Protein AF-A0A3C1NZA0-F1 (afdb_monomer_lite)

pLDDT: mean 81.0, std 20.38, range [30.89, 98.38]

Structure (mmCIF, N/CA/C/O backbone):
data_AF-A0A3C1NZA0-F1
#
_entry.id   AF-A0A3C1NZA0-F1
#
loop_
_atom_site.group_PDB
_atom_site.id
_atom_site.type_symbol
_atom_site.label_atom_id
_atom_site.label_alt_id
_atom_site.label_comp_id
_atom_site.label_asym_id
_atom_site.label_entity_id
_atom_site.label_seq_id
_atom_site.pdbx_PDB_ins_code
_atom_site.Cartn_x
_atom_site.Cartn_y
_atom_site.Cartn_z
_atom_site.occupancy
_atom_site.B_iso_or_equiv
_atom_site.auth_seq_id
_atom_site.auth_comp_id
_atom_site.auth_asym_id
_atom_site.auth_atom_id
_atom_site.pdbx_PDB_model_num
ATOM 1 N N . SER A 1 1 ? 5.682 19.241 -5.287 1.00 47.72 1 SER A N 1
ATOM 2 C CA . SER A 1 1 ? 6.308 20.364 -6.011 1.00 47.72 1 SER A CA 1
ATOM 3 C C . SER A 1 1 ? 7.728 20.104 -6.516 1.00 47.72 1 SER A C 1
ATOM 5 O O . SER A 1 1 ? 8.365 21.058 -6.934 1.00 47.72 1 SER A O 1
ATOM 7 N N . ASP A 1 2 ? 8.234 18.860 -6.551 1.00 56.41 2 ASP A N 1
ATOM 8 C CA . ASP A 1 2 ? 9.651 18.605 -6.899 1.00 56.41 2 ASP A CA 1
ATOM 9 C C . ASP A 1 2 ? 9.854 18.019 -8.320 1.00 56.41 2 ASP A C 1
ATOM 11 O O . ASP A 1 2 ? 10.818 18.320 -9.020 1.00 56.41 2 ASP A O 1
ATOM 15 N N . GLY A 1 3 ? 8.870 17.274 -8.838 1.00 51.53 3 GLY A N 1
ATOM 16 C CA . GLY A 1 3 ? 8.949 16.669 -10.179 1.00 51.53 3 GLY A CA 1
ATOM 17 C C . GLY A 1 3 ? 8.803 17.644 -11.360 1.00 51.53 3 GLY A C 1
ATOM 18 O O . GLY A 1 3 ? 9.166 17.316 -12.490 1.00 51.53 3 GLY A O 1
ATOM 19 N N . GLU A 1 4 ? 8.277 18.851 -11.144 1.00 66.62 4 GLU A N 1
ATOM 20 C CA . GLU A 1 4 ? 8.110 19.860 -12.206 1.00 66.62 4 GLU A CA 1
ATOM 21 C C . GLU A 1 4 ? 9.382 20.688 -12.425 1.00 66.62 4 GLU A C 1
ATOM 23 O O . GLU A 1 4 ? 9.770 20.936 -13.567 1.00 66.62 4 GLU A O 1
ATOM 28 N N . VAL A 1 5 ? 10.106 21.011 -11.348 1.00 60.28 5 VAL A N 1
ATOM 29 C CA . VAL A 1 5 ? 11.374 21.758 -11.404 1.00 60.28 5 VAL A CA 1
ATOM 30 C C . VAL A 1 5 ? 12.497 20.905 -12.009 1.00 60.28 5 VAL A C 1
ATOM 32 O O . VAL A 1 5 ? 13.294 21.407 -12.806 1.00 60.28 5 VAL A O 1
ATOM 35 N N . ALA A 1 6 ? 12.529 19.600 -11.713 1.00 55.28 6 ALA A N 1
ATOM 36 C CA . ALA A 1 6 ? 13.511 18.670 -12.277 1.00 55.28 6 ALA A CA 1
ATOM 37 C C . ALA A 1 6 ? 13.366 18.489 -13.801 1.00 55.28 6 ALA A C 1
ATOM 39 O O . ALA A 1 6 ? 14.371 18.403 -14.514 1.00 55.28 6 ALA A O 1
ATOM 40 N N . ARG A 1 7 ? 12.126 18.493 -14.316 1.00 56.91 7 ARG A N 1
ATOM 41 C CA . ARG A 1 7 ? 11.845 18.435 -15.762 1.00 56.91 7 ARG A CA 1
ATOM 42 C C . ARG A 1 7 ? 12.269 19.717 -16.475 1.00 56.91 7 ARG A C 1
ATOM 44 O O . ARG A 1 7 ? 12.843 19.646 -17.558 1.00 56.91 7 ARG A O 1
ATOM 51 N N . TRP A 1 8 ? 12.065 20.872 -15.840 1.00 52.81 8 TRP A N 1
ATOM 52 C CA . TRP A 1 8 ? 12.448 22.171 -16.398 1.00 52.81 8 TRP A CA 1
ATOM 53 C C . TRP A 1 8 ? 13.972 22.380 -16.451 1.00 52.81 8 TRP A C 1
ATOM 55 O O . TRP A 1 8 ? 14.477 23.005 -17.381 1.00 52.81 8 TRP A O 1
ATOM 65 N N . ARG A 1 9 ? 14.731 21.793 -15.513 1.00 56.22 9 ARG A N 1
ATOM 66 C CA . ARG A 1 9 ? 16.203 21.905 -15.461 1.00 56.22 9 ARG A CA 1
ATOM 67 C C . ARG A 1 9 ? 16.977 20.806 -16.205 1.00 56.22 9 ARG A C 1
ATOM 69 O O . ARG A 1 9 ? 18.200 20.873 -16.239 1.00 56.22 9 ARG A O 1
ATOM 76 N N . ARG A 1 10 ? 16.315 19.797 -16.793 1.00 53.50 10 ARG A N 1
ATOM 77 C CA . ARG A 1 10 ? 16.952 18.582 -17.370 1.00 53.50 10 ARG A CA 1
AT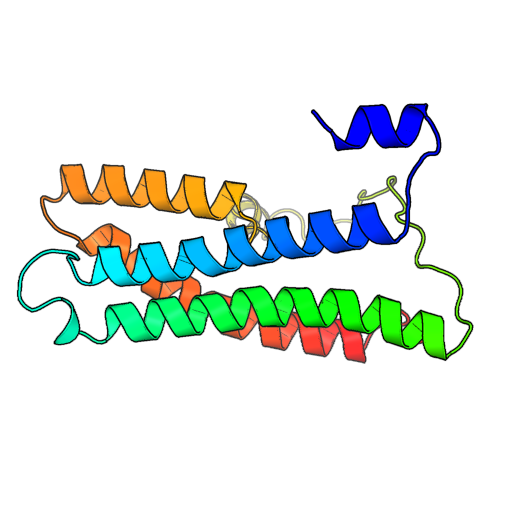OM 78 C C . ARG A 1 10 ? 17.917 17.860 -16.408 1.00 53.50 10 ARG A C 1
ATOM 80 O O . ARG A 1 10 ? 18.780 17.103 -16.842 1.00 53.50 10 ARG A O 1
ATOM 87 N N . THR A 1 11 ? 17.779 18.056 -15.098 1.00 51.94 11 THR A N 1
ATOM 88 C CA . THR A 1 11 ? 18.655 17.466 -14.070 1.00 51.94 11 THR A CA 1
ATOM 89 C C . THR A 1 11 ? 18.057 16.190 -13.479 1.00 51.94 11 THR A C 1
ATOM 91 O O . THR A 1 11 ? 18.075 15.990 -12.265 1.00 51.94 11 THR A O 1
ATOM 94 N N . THR A 1 12 ? 17.499 15.304 -14.306 1.00 59.03 12 THR A N 1
ATOM 95 C CA . THR A 1 12 ? 17.073 13.978 -13.837 1.00 59.03 12 THR A CA 1
ATOM 96 C C . THR A 1 12 ? 18.306 13.091 -13.689 1.00 59.03 12 THR A C 1
ATOM 98 O O . THR A 1 12 ? 18.735 12.436 -14.637 1.00 59.03 12 THR A O 1
ATOM 101 N N . SER A 1 13 ? 18.923 13.112 -12.507 1.00 80.50 13 SER A N 1
ATOM 102 C CA . SER A 1 13 ? 20.030 12.206 -12.188 1.00 80.50 13 SER A CA 1
ATOM 103 C C . SER A 1 13 ? 19.497 10.816 -11.831 1.00 80.50 13 SER A C 1
ATOM 105 O O . SER A 1 13 ? 18.457 10.693 -11.182 1.00 80.50 13 SER A O 1
ATOM 107 N N . ALA A 1 14 ? 20.231 9.761 -12.200 1.00 82.75 14 ALA A N 1
ATOM 108 C CA . ALA A 1 14 ? 19.893 8.388 -11.808 1.00 82.75 14 ALA A CA 1
ATOM 109 C C . ALA A 1 14 ? 19.770 8.245 -10.278 1.00 82.75 14 ALA A C 1
ATOM 111 O O . ALA A 1 14 ? 18.867 7.574 -9.784 1.00 82.75 14 ALA A O 1
ATOM 112 N N . LYS A 1 15 ? 20.627 8.957 -9.531 1.00 85.81 15 LYS A N 1
ATOM 113 C CA . LYS A 1 15 ? 20.573 9.040 -8.067 1.00 85.81 15 LYS A CA 1
ATOM 114 C C . LYS A 1 15 ? 19.258 9.649 -7.569 1.00 85.81 15 LYS A C 1
ATOM 116 O O . LYS A 1 15 ? 18.667 9.112 -6.643 1.00 85.81 15 LYS A O 1
ATOM 121 N N . GLY A 1 16 ? 18.789 10.731 -8.194 1.00 86.88 16 GLY A N 1
ATOM 122 C CA . GLY A 1 16 ? 17.523 11.375 -7.836 1.00 86.88 16 GLY A CA 1
ATOM 123 C C . GLY A 1 16 ? 16.322 10.451 -8.039 1.00 86.88 16 GLY A C 1
ATOM 124 O O . GLY A 1 16 ? 15.523 10.290 -7.125 1.00 86.88 16 GLY A O 1
ATOM 125 N N . VAL A 1 17 ? 16.245 9.775 -9.190 1.00 85.44 17 VAL A N 1
ATOM 126 C CA . VAL A 1 17 ? 15.166 8.810 -9.483 1.00 85.44 17 VAL A CA 1
ATOM 127 C C . VAL A 1 17 ? 15.185 7.632 -8.504 1.00 85.44 17 VAL A C 1
ATOM 129 O O . VAL A 1 17 ? 14.133 7.193 -8.046 1.00 85.44 17 VAL A O 1
ATOM 132 N N . PHE A 1 18 ? 16.371 7.127 -8.155 1.00 88.50 18 PHE A N 1
ATOM 133 C CA . PHE A 1 18 ? 16.509 6.065 -7.160 1.00 88.50 18 PHE A CA 1
ATOM 134 C C . PHE A 1 18 ? 16.005 6.507 -5.780 1.00 88.50 18 PHE A C 1
ATOM 136 O O . PHE A 1 18 ? 15.173 5.824 -5.185 1.00 88.50 18 PHE A O 1
ATOM 143 N N . SER A 1 19 ? 16.472 7.655 -5.281 1.00 91.31 19 SER A N 1
ATOM 144 C CA . SER A 1 19 ? 16.063 8.172 -3.970 1.00 91.31 19 SER A CA 1
ATOM 145 C C . SER A 1 19 ? 14.563 8.473 -3.898 1.00 91.31 19 SER A C 1
ATOM 147 O O . SER A 1 19 ? 13.939 8.155 -2.886 1.00 91.31 19 SER A O 1
ATOM 149 N N . ASP A 1 20 ? 13.976 9.016 -4.967 1.00 87.75 20 ASP A N 1
ATOM 150 C CA . ASP A 1 20 ? 12.531 9.253 -5.069 1.00 87.75 20 ASP A CA 1
ATOM 151 C C . ASP A 1 20 ? 11.733 7.945 -4.955 1.00 87.75 20 ASP A C 1
ATOM 153 O O . ASP A 1 20 ? 10.834 7.827 -4.119 1.00 87.75 20 ASP A O 1
ATOM 157 N N . ARG A 1 21 ? 12.130 6.903 -5.702 1.00 90.06 21 ARG A N 1
ATOM 158 C CA . ARG A 1 21 ? 11.486 5.582 -5.623 1.00 90.06 21 ARG A CA 1
ATOM 159 C C . ARG A 1 21 ? 11.587 4.964 -4.236 1.00 90.06 21 ARG A C 1
ATOM 161 O O . ARG A 1 21 ? 10.587 4.447 -3.746 1.00 90.06 21 ARG A O 1
ATOM 168 N N . VAL A 1 22 ? 12.753 5.041 -3.589 1.00 93.25 22 VAL A N 1
ATOM 169 C CA . VAL A 1 22 ? 12.936 4.539 -2.216 1.00 93.25 22 VAL A CA 1
ATOM 170 C C . VAL A 1 22 ? 11.965 5.228 -1.259 1.00 93.25 22 VAL A C 1
ATOM 172 O O . VAL A 1 22 ? 11.247 4.545 -0.529 1.00 93.25 22 VAL A O 1
ATOM 175 N N . GLY A 1 23 ? 11.893 6.562 -1.288 1.00 92.25 23 GLY A N 1
ATOM 176 C CA . GLY A 1 23 ? 10.974 7.321 -0.438 1.00 92.25 23 GLY A CA 1
ATOM 177 C C . GLY A 1 23 ? 9.513 6.965 -0.708 1.00 92.25 23 GLY A C 1
ATOM 178 O O . GLY A 1 23 ? 8.754 6.665 0.215 1.00 92.25 23 GLY A O 1
ATOM 179 N N . HIS A 1 24 ? 9.135 6.910 -1.982 1.00 89.69 24 HIS A N 1
ATOM 180 C CA . HIS A 1 24 ? 7.773 6.611 -2.394 1.00 89.69 24 HIS A CA 1
ATOM 181 C C . HIS A 1 24 ? 7.338 5.181 -2.027 1.00 89.69 24 HIS A C 1
ATOM 183 O O . HIS A 1 24 ? 6.215 4.964 -1.577 1.00 89.69 24 HIS A O 1
ATOM 189 N N . TYR A 1 25 ? 8.215 4.189 -2.188 1.00 93.56 25 TYR A N 1
ATOM 190 C CA . TYR A 1 25 ? 7.910 2.792 -1.864 1.00 93.56 25 TYR A CA 1
ATOM 191 C C . TYR A 1 25 ? 7.862 2.587 -0.352 1.00 93.56 25 TYR A C 1
ATOM 193 O O . TYR A 1 25 ? 6.971 1.900 0.136 1.00 93.56 25 TYR A O 1
ATOM 201 N N . THR A 1 26 ? 8.757 3.241 0.390 1.00 94.38 26 THR A N 1
ATOM 202 C CA . THR A 1 26 ? 8.739 3.223 1.858 1.00 94.38 26 THR A CA 1
ATOM 203 C C . THR A 1 26 ? 7.421 3.778 2.390 1.00 94.38 26 THR A C 1
ATOM 205 O O . THR A 1 26 ? 6.757 3.121 3.187 1.00 94.38 26 THR A O 1
ATOM 208 N N . ALA A 1 27 ? 7.000 4.953 1.911 1.00 91.69 27 ALA A N 1
ATOM 209 C CA . ALA A 1 27 ? 5.743 5.563 2.332 1.00 91.69 27 ALA A CA 1
ATOM 210 C C . ALA A 1 27 ? 4.539 4.660 2.023 1.00 91.69 27 ALA A C 1
ATOM 212 O O . ALA A 1 27 ? 3.703 4.427 2.893 1.00 91.69 27 ALA A O 1
ATOM 213 N N . GLU A 1 28 ? 4.472 4.093 0.817 1.00 91.75 28 GLU A N 1
ATOM 214 C CA . GLU A 1 28 ? 3.374 3.194 0.455 1.00 91.75 28 GLU A CA 1
ATOM 215 C C . GLU A 1 28 ? 3.375 1.872 1.211 1.00 91.75 28 GLU A C 1
ATOM 217 O O . GLU A 1 28 ? 2.304 1.378 1.549 1.00 91.75 28 GLU A O 1
ATOM 222 N N . GLY A 1 29 ? 4.545 1.313 1.517 1.00 95.25 29 GLY A N 1
ATOM 223 C CA . GLY A 1 29 ? 4.650 0.102 2.323 1.00 95.25 29 GLY A CA 1
ATOM 224 C C . GLY A 1 29 ? 4.208 0.319 3.773 1.00 95.25 29 GLY A C 1
ATOM 225 O O . GLY A 1 29 ? 3.660 -0.594 4.390 1.00 95.25 29 GLY A O 1
ATOM 226 N N . LEU A 1 30 ? 4.397 1.521 4.325 1.00 97.12 30 LEU A N 1
ATOM 227 C CA . LEU A 1 30 ? 4.043 1.817 5.715 1.00 97.12 30 LEU A CA 1
ATOM 228 C C . LEU A 1 30 ? 2.539 2.030 5.934 1.00 97.12 30 LEU A C 1
ATOM 230 O O . LEU A 1 30 ? 2.050 1.731 7.024 1.00 97.12 30 LEU A O 1
ATOM 234 N N . ILE A 1 31 ? 1.785 2.492 4.930 1.00 95.75 31 ILE A N 1
ATOM 235 C CA . ILE A 1 31 ? 0.346 2.763 5.098 1.00 95.75 31 ILE A CA 1
ATOM 236 C C . ILE A 1 31 ? -0.450 1.483 5.444 1.00 95.75 31 ILE A C 1
ATOM 238 O O . ILE A 1 31 ? -1.190 1.511 6.431 1.00 95.75 31 ILE A O 1
ATOM 242 N N . PRO A 1 32 ? -0.307 0.342 4.732 1.00 96.94 32 PRO A N 1
ATOM 243 C CA . PRO A 1 32 ? -0.992 -0.898 5.100 1.00 96.94 32 PRO A CA 1
ATOM 244 C C . PRO A 1 32 ? -0.592 -1.443 6.473 1.00 96.94 32 PRO A C 1
ATOM 246 O O . PRO A 1 32 ? -1.436 -1.988 7.181 1.00 96.94 32 PRO A O 1
ATOM 249 N N . ILE A 1 33 ? 0.672 -1.263 6.873 1.00 98.12 33 ILE A N 1
ATOM 250 C CA . ILE A 1 33 ? 1.147 -1.650 8.208 1.00 98.12 33 ILE A CA 1
ATOM 251 C C . ILE A 1 33 ? 0.414 -0.823 9.265 1.00 98.12 33 ILE A C 1
ATOM 253 O O . ILE A 1 33 ? -0.170 -1.389 10.186 1.00 98.12 33 ILE A O 1
ATOM 257 N N . ALA A 1 34 ? 0.370 0.502 9.101 1.00 97.94 34 ALA A N 1
ATOM 258 C CA . ALA A 1 34 ? -0.348 1.392 10.008 1.00 97.94 34 ALA A CA 1
ATOM 259 C C . ALA A 1 34 ? -1.851 1.064 10.080 1.00 97.94 34 ALA A C 1
ATOM 261 O O . ALA A 1 34 ? -2.427 1.070 11.167 1.00 97.94 34 ALA A O 1
ATOM 262 N N . LEU A 1 35 ? -2.482 0.710 8.954 1.00 97.81 35 LEU A N 1
ATOM 263 C CA . LEU A 1 35 ? -3.875 0.252 8.921 1.00 97.81 35 LEU A CA 1
ATOM 264 C C . LEU A 1 35 ? -4.082 -1.072 9.669 1.00 97.81 35 LEU A C 1
ATOM 266 O O . LEU A 1 35 ? -5.055 -1.198 10.410 1.00 97.81 35 LEU A O 1
ATOM 270 N N . GLY A 1 36 ? -3.173 -2.039 9.519 1.00 98.19 36 GLY A N 1
ATOM 271 C CA . GLY A 1 36 ? -3.216 -3.300 10.266 1.00 98.19 36 GLY A CA 1
ATOM 272 C C . GLY A 1 36 ? -3.058 -3.096 11.772 1.00 98.19 36 GLY A C 1
ATOM 273 O O . GLY A 1 36 ? -3.826 -3.654 12.553 1.00 98.19 36 GLY A O 1
ATOM 274 N N . LEU A 1 37 ? -2.124 -2.233 12.182 1.00 98.38 37 LEU A N 1
ATOM 275 C CA . LEU A 1 37 ? -1.953 -1.833 13.582 1.00 98.38 37 LEU A CA 1
ATOM 276 C C . LEU A 1 37 ? -3.206 -1.138 14.125 1.00 98.38 37 LEU A C 1
ATOM 278 O O . LEU A 1 37 ? -3.677 -1.467 15.212 1.00 98.38 37 LEU A O 1
ATOM 282 N N . ARG A 1 38 ? -3.800 -0.226 13.348 1.00 97.81 38 ARG A N 1
ATOM 283 C CA . ARG A 1 38 ? -5.053 0.434 13.724 1.00 97.81 38 ARG A CA 1
ATOM 284 C C . ARG A 1 38 ? -6.199 -0.565 13.875 1.00 97.81 38 ARG A C 1
ATOM 286 O O . ARG A 1 38 ? -6.909 -0.499 14.868 1.00 97.81 38 ARG A O 1
ATOM 293 N N . ALA A 1 39 ? -6.373 -1.500 12.939 1.00 98.25 39 ALA A N 1
ATOM 294 C CA . ALA A 1 39 ? -7.403 -2.544 13.010 1.00 98.25 39 ALA A CA 1
ATOM 295 C C . ALA A 1 39 ? -7.263 -3.441 14.258 1.00 98.25 39 ALA A C 1
ATOM 297 O O . ALA A 1 39 ? -8.265 -3.953 14.776 1.00 98.25 39 ALA A O 1
ATOM 298 N N . ALA A 1 40 ? -6.025 -3.592 14.738 1.00 98.12 40 ALA A N 1
ATOM 299 C CA . ALA A 1 40 ? -5.667 -4.297 15.962 1.00 98.12 40 ALA A CA 1
ATOM 300 C C . ALA A 1 40 ? -5.968 -3.512 17.249 1.00 98.12 40 ALA A C 1
ATOM 302 O O . ALA A 1 40 ? -5.973 -4.101 18.323 1.00 98.12 40 ALA A O 1
ATOM 303 N N . GLY A 1 41 ? -6.216 -2.203 17.155 1.00 97.06 41 GLY A N 1
ATOM 304 C CA . GLY A 1 41 ? -6.373 -1.324 18.314 1.00 97.06 41 GLY A CA 1
ATOM 305 C C . GLY A 1 41 ? -5.057 -0.792 18.885 1.00 97.06 41 GLY A C 1
ATOM 306 O O . GLY A 1 41 ? -5.047 -0.329 20.017 1.00 97.06 41 GLY A O 1
ATOM 307 N N . PHE A 1 42 ? -3.948 -0.829 18.134 1.00 97.06 42 PHE A N 1
ATOM 308 C CA . PHE A 1 42 ? -2.678 -0.246 18.582 1.00 97.06 42 PHE A CA 1
ATOM 309 C C . PHE A 1 42 ? -2.849 1.239 18.977 1.00 97.06 42 PHE A C 1
ATOM 311 O O . PHE A 1 42 ? -3.465 1.987 18.208 1.00 97.06 42 PHE A O 1
ATOM 318 N N . PRO A 1 43 ? -2.264 1.704 20.101 1.00 95.62 43 PRO A N 1
ATOM 319 C CA . PRO A 1 43 ? -1.316 1.000 20.975 1.00 95.62 43 PRO A CA 1
ATOM 320 C C . PRO A 1 43 ? -1.934 0.304 22.206 1.00 95.62 43 PRO A C 1
ATOM 322 O O . PRO A 1 43 ? -1.189 -0.062 23.113 1.00 95.62 43 PRO A O 1
ATOM 325 N N . GLU A 1 44 ? -3.255 0.115 22.261 1.00 94.94 44 GLU A N 1
ATOM 326 C CA . GLU A 1 44 ? -3.941 -0.464 23.427 1.00 94.94 44 GLU A CA 1
ATOM 327 C C . GLU A 1 44 ? -3.541 -1.921 23.699 1.00 94.94 44 GLU A C 1
ATOM 329 O O . GLU A 1 44 ? -3.168 -2.665 22.790 1.00 94.94 44 GLU A O 1
ATOM 334 N N . ALA A 1 45 ? -3.634 -2.357 24.959 1.00 94.75 45 ALA A N 1
ATOM 335 C CA . ALA A 1 45 ? -3.260 -3.714 25.359 1.00 94.75 45 ALA A CA 1
ATOM 336 C C . ALA A 1 45 ? -4.004 -4.793 24.544 1.00 94.75 45 ALA A C 1
ATOM 338 O O . ALA A 1 45 ? -5.203 -4.689 24.292 1.00 94.75 45 ALA A O 1
ATOM 339 N N . GLY A 1 46 ? -3.279 -5.844 24.149 1.00 93.25 46 GLY A N 1
ATOM 340 C CA . GLY A 1 46 ? -3.820 -6.966 23.373 1.00 93.25 46 GLY A CA 1
ATOM 341 C C . GLY A 1 46 ? -3.840 -6.771 21.852 1.00 93.25 46 GLY A C 1
ATOM 342 O O . GLY A 1 46 ? -4.298 -7.652 21.129 1.00 93.25 46 GLY A O 1
ATOM 343 N N . TRP A 1 47 ? -3.296 -5.666 21.320 1.00 95.38 47 TRP A N 1
ATOM 344 C CA . TRP A 1 47 ? -3.225 -5.448 19.865 1.00 95.38 47 TRP A CA 1
ATOM 345 C C . TRP A 1 47 ? -2.453 -6.558 19.118 1.00 95.38 47 TRP A C 1
ATOM 347 O O . TRP A 1 47 ? -2.799 -6.914 17.990 1.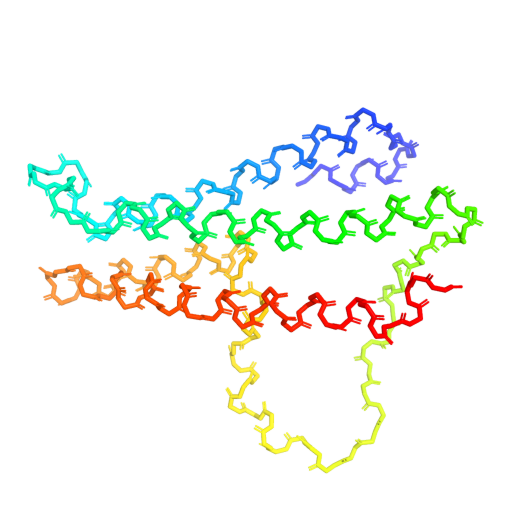00 95.38 47 TRP A O 1
ATOM 357 N N . LEU A 1 48 ? -1.445 -7.164 19.755 1.00 95.50 48 LEU A N 1
ATOM 358 C CA . LEU A 1 48 ? -0.691 -8.297 19.200 1.00 95.50 48 LEU A CA 1
ATOM 359 C C . LEU A 1 48 ? -1.434 -9.638 19.262 1.00 95.50 48 LEU A C 1
ATOM 361 O O . LEU A 1 48 ? -1.041 -10.565 18.558 1.00 95.50 48 LEU A O 1
ATOM 365 N N . ASP A 1 49 ? -2.520 -9.740 20.031 1.00 96.12 49 ASP A N 1
ATOM 366 C CA . ASP A 1 49 ? -3.292 -10.983 20.184 1.00 96.12 49 ASP A CA 1
ATOM 367 C C . ASP A 1 49 ? -4.255 -11.219 19.006 1.00 96.12 49 ASP A C 1
ATOM 369 O O . ASP A 1 49 ? -4.992 -12.204 18.956 1.00 96.12 49 ASP A O 1
ATOM 373 N N . THR A 1 50 ? -4.263 -10.306 18.033 1.00 95.75 50 THR A N 1
ATOM 374 C CA . THR A 1 50 ? -5.127 -10.343 16.854 1.00 95.75 50 THR A CA 1
ATOM 375 C C . THR A 1 50 ? -4.305 -10.538 15.576 1.00 95.75 50 THR A C 1
ATOM 377 O O . THR A 1 50 ? -3.143 -10.138 15.518 1.00 95.75 50 THR A O 1
ATOM 380 N N . PRO A 1 51 ? -4.881 -11.093 14.493 1.00 97.38 51 PRO A N 1
ATOM 381 C CA . PRO A 1 51 ? -4.147 -11.280 13.240 1.00 97.38 51 PRO A CA 1
ATOM 382 C C . PRO A 1 51 ? -3.925 -9.970 12.463 1.00 97.38 51 PRO A C 1
ATOM 384 O O . PRO A 1 51 ? -3.206 -9.962 11.465 1.00 97.38 51 PRO A O 1
ATOM 387 N N . TRP A 1 52 ? -4.544 -8.861 12.873 1.00 98.25 52 TRP A N 1
ATOM 388 C CA . TRP A 1 52 ? -4.587 -7.616 12.103 1.00 98.25 52 TRP A CA 1
ATOM 389 C C . TRP A 1 52 ? -3.212 -7.010 11.771 1.00 98.25 52 TRP A C 1
ATOM 391 O O . TRP A 1 52 ? -3.038 -6.599 10.618 1.00 98.25 52 TRP A O 1
ATOM 401 N N . PRO A 1 53 ? -2.206 -7.004 12.674 1.00 98.25 53 PRO A N 1
ATOM 402 C CA . PRO A 1 53 ? -0.863 -6.538 12.329 1.00 98.25 53 PRO A CA 1
ATOM 403 C C . PRO A 1 53 ? -0.222 -7.379 11.218 1.00 98.25 53 PRO A C 1
ATOM 405 O O . PRO A 1 53 ? 0.365 -6.828 10.286 1.00 98.25 53 PRO A O 1
ATOM 408 N N . LEU A 1 54 ? -0.393 -8.708 11.268 1.00 98.19 54 LEU A N 1
ATOM 409 C CA . LEU A 1 54 ? 0.098 -9.615 10.229 1.00 98.19 54 LEU A CA 1
ATOM 410 C C . LEU A 1 54 ? -0.618 -9.365 8.898 1.00 98.19 54 LEU A C 1
ATOM 412 O O . LEU A 1 54 ? 0.036 -9.290 7.862 1.00 98.19 54 LEU A O 1
ATOM 416 N N . VAL A 1 55 ? -1.941 -9.186 8.910 1.00 98.38 55 VAL A N 1
ATOM 417 C CA . VAL A 1 55 ? -2.705 -8.878 7.690 1.00 98.38 55 VAL A CA 1
ATOM 418 C C . VAL A 1 55 ? -2.238 -7.555 7.072 1.00 98.38 55 VAL A C 1
ATOM 420 O O . VAL A 1 55 ? -2.009 -7.501 5.866 1.00 98.38 55 VAL A O 1
ATOM 423 N N . GLY A 1 56 ? -2.012 -6.510 7.876 1.00 98.19 56 GLY A N 1
ATOM 424 C CA . GLY A 1 56 ? -1.446 -5.243 7.397 1.00 98.19 56 GLY A CA 1
ATOM 425 C C . GLY A 1 56 ? -0.052 -5.398 6.782 1.00 98.19 56 GLY A C 1
ATOM 426 O O . GLY A 1 56 ? 0.221 -4.846 5.713 1.00 98.19 56 GLY A O 1
ATOM 427 N N . ALA A 1 57 ? 0.814 -6.204 7.404 1.00 98.31 57 ALA A N 1
ATOM 428 C CA . ALA A 1 57 ? 2.133 -6.529 6.864 1.00 98.31 57 ALA A CA 1
ATOM 429 C C . ALA A 1 57 ? 2.047 -7.307 5.538 1.00 98.31 57 ALA A C 1
ATOM 431 O O . ALA A 1 57 ? 2.773 -6.995 4.596 1.00 98.31 57 ALA A O 1
ATOM 432 N N . LEU A 1 58 ? 1.126 -8.267 5.420 1.00 98.25 58 LEU A N 1
ATOM 433 C CA . LEU A 1 58 ? 0.894 -8.999 4.172 1.00 98.25 58 LEU A CA 1
ATOM 434 C C . LEU A 1 58 ? 0.416 -8.066 3.054 1.00 98.25 58 LEU A C 1
ATOM 436 O O . LEU A 1 58 ? 0.955 -8.120 1.952 1.00 98.25 58 LEU A O 1
ATOM 440 N N . ILE A 1 59 ? -0.518 -7.151 3.337 1.00 97.62 59 ILE A N 1
ATOM 441 C CA . ILE A 1 59 ? -0.959 -6.145 2.357 1.00 97.62 59 ILE A CA 1
ATOM 442 C C . ILE A 1 59 ? 0.214 -5.244 1.940 1.00 97.62 59 ILE A C 1
ATOM 444 O O . ILE A 1 59 ? 0.349 -4.920 0.763 1.00 97.62 59 ILE A O 1
ATOM 448 N N . SER A 1 60 ? 1.101 -4.872 2.867 1.00 97.19 60 SER A N 1
ATOM 449 C CA . SER A 1 60 ? 2.318 -4.112 2.548 1.00 97.19 60 SER A CA 1
ATOM 450 C C . SER A 1 60 ? 3.230 -4.860 1.575 1.00 97.19 60 SER A C 1
ATOM 452 O O . SER A 1 60 ? 3.608 -4.311 0.538 1.00 97.19 60 SER A O 1
ATOM 454 N N . VAL A 1 61 ? 3.505 -6.142 1.841 1.00 97.75 61 VAL A N 1
ATOM 455 C CA . VAL A 1 61 ? 4.262 -7.006 0.919 1.00 97.75 61 VAL A CA 1
ATOM 456 C C . VAL A 1 61 ? 3.593 -7.035 -0.449 1.00 97.75 61 VAL A C 1
ATOM 458 O O . VAL A 1 61 ? 4.269 -6.916 -1.466 1.00 97.75 61 VAL A O 1
ATOM 461 N N . MET A 1 62 ? 2.268 -7.131 -0.489 1.00 95.25 62 MET A N 1
ATOM 462 C CA . MET A 1 62 ? 1.507 -7.167 -1.730 1.00 95.25 62 MET A CA 1
ATOM 463 C C . MET A 1 62 ? 1.624 -5.866 -2.539 1.00 95.25 62 MET A C 1
ATOM 465 O O . MET A 1 62 ? 1.859 -5.911 -3.749 1.00 95.25 62 MET A O 1
ATOM 469 N N . VAL A 1 63 ? 1.524 -4.708 -1.882 1.00 92.50 63 VAL A N 1
ATOM 470 C CA . VAL A 1 63 ? 1.718 -3.385 -2.503 1.00 92.50 63 VAL A CA 1
ATOM 471 C C . VAL A 1 63 ? 3.127 -3.251 -3.076 1.00 92.50 63 VAL A C 1
ATOM 473 O O . VAL A 1 63 ? 3.296 -2.899 -4.247 1.00 92.50 63 VAL A O 1
ATOM 476 N N . LEU A 1 64 ? 4.141 -3.578 -2.274 1.00 95.06 64 LEU A N 1
ATOM 477 C CA . LEU A 1 64 ? 5.542 -3.496 -2.682 1.00 95.06 64 LEU A CA 1
ATOM 478 C C . LEU A 1 64 ? 5.863 -4.479 -3.809 1.00 95.06 64 LEU A C 1
ATOM 480 O O . LEU A 1 64 ? 6.564 -4.119 -4.753 1.00 95.06 64 LEU A O 1
ATOM 484 N N . TYR A 1 65 ? 5.309 -5.690 -3.762 1.00 95.12 65 TYR A N 1
ATOM 485 C CA . TYR A 1 65 ? 5.482 -6.687 -4.811 1.00 95.12 65 TYR A CA 1
ATOM 486 C C . TYR A 1 65 ? 4.856 -6.227 -6.129 1.00 95.12 65 TYR A C 1
ATOM 488 O O . TYR A 1 65 ? 5.491 -6.301 -7.177 1.00 95.12 65 TYR A O 1
ATOM 496 N N . ASN A 1 66 ? 3.648 -5.658 -6.084 1.00 90.88 66 ASN A N 1
ATOM 497 C CA . ASN A 1 66 ? 2.990 -5.110 -7.268 1.00 90.88 66 ASN A CA 1
ATOM 498 C C . ASN A 1 66 ? 3.811 -3.990 -7.934 1.00 90.88 66 ASN A C 1
ATOM 500 O O . ASN A 1 66 ? 3.861 -3.884 -9.161 1.00 90.88 66 ASN A O 1
ATOM 504 N N . LYS A 1 67 ? 4.489 -3.172 -7.127 1.00 89.62 67 LYS A N 1
ATOM 505 C CA . LYS A 1 67 ? 5.426 -2.153 -7.604 1.00 89.62 67 LYS A CA 1
ATOM 506 C C . LYS A 1 67 ? 6.710 -2.748 -8.174 1.00 89.62 67 LYS A C 1
ATOM 508 O O . LYS A 1 67 ? 7.126 -2.361 -9.264 1.00 89.62 67 LYS A O 1
ATOM 513 N N . ALA A 1 68 ? 7.285 -3.734 -7.492 1.00 93.31 68 ALA A N 1
ATOM 514 C CA . ALA A 1 68 ? 8.455 -4.457 -7.974 1.00 93.31 68 ALA A CA 1
ATOM 515 C C . ALA A 1 68 ? 8.200 -5.116 -9.339 1.00 93.31 68 ALA A C 1
ATOM 517 O O . ALA A 1 68 ? 9.074 -5.065 -10.197 1.00 93.31 68 ALA A O 1
ATOM 518 N N . LEU A 1 69 ? 6.998 -5.654 -9.587 1.00 90.69 69 LEU A N 1
ATOM 519 C CA . LEU A 1 69 ? 6.619 -6.195 -10.898 1.00 90.69 69 LEU A CA 1
ATOM 520 C C . LEU A 1 69 ? 6.711 -5.142 -12.015 1.00 90.69 69 LEU A C 1
ATOM 522 O O . LEU A 1 69 ? 7.257 -5.433 -13.079 1.00 90.69 69 LEU A O 1
ATOM 526 N N . ASN A 1 70 ? 6.232 -3.915 -11.777 1.00 88.94 70 ASN A N 1
ATOM 527 C CA . ASN A 1 70 ? 6.358 -2.819 -12.747 1.00 88.94 70 ASN A CA 1
ATOM 528 C C . ASN A 1 70 ? 7.825 -2.473 -13.020 1.00 88.94 70 ASN A C 1
ATOM 530 O O . ASN A 1 70 ? 8.235 -2.334 -14.173 1.00 88.94 70 ASN A O 1
ATOM 534 N N . ASP A 1 71 ? 8.627 -2.371 -11.964 1.00 91.50 71 ASP A N 1
ATOM 535 C CA . ASP A 1 71 ? 10.050 -2.063 -12.081 1.00 91.50 71 ASP A CA 1
ATOM 536 C C . ASP A 1 71 ? 10.818 -3.171 -12.809 1.00 91.50 71 ASP A C 1
ATOM 538 O O . ASP A 1 71 ? 11.652 -2.878 -13.668 1.00 91.50 71 ASP A O 1
ATOM 542 N N . MET A 1 72 ? 10.479 -4.436 -12.554 1.00 93.62 72 MET A N 1
ATOM 543 C CA . MET A 1 72 ? 11.056 -5.587 -13.244 1.00 93.62 72 MET A CA 1
ATOM 544 C C . MET A 1 72 ? 10.786 -5.557 -14.747 1.00 93.62 72 MET A C 1
ATOM 546 O O . MET A 1 72 ? 11.684 -5.903 -15.502 1.00 93.62 72 MET A O 1
ATOM 550 N N . VAL A 1 73 ? 9.634 -5.065 -15.217 1.00 91.38 73 VAL A N 1
ATOM 551 C CA . VAL A 1 73 ? 9.407 -4.885 -16.666 1.00 91.38 73 VAL A CA 1
ATOM 552 C C . VAL A 1 73 ? 10.430 -3.917 -17.262 1.00 91.38 73 VAL A C 1
ATOM 554 O O . VAL A 1 73 ? 11.004 -4.192 -18.316 1.00 91.38 73 VAL A O 1
ATOM 557 N N . HIS A 1 74 ? 10.699 -2.795 -16.591 1.00 89.81 74 HIS A N 1
ATOM 558 C CA . HIS A 1 74 ? 11.693 -1.829 -17.060 1.00 89.81 74 HIS A CA 1
ATOM 559 C C . HIS A 1 74 ? 13.116 -2.397 -17.019 1.00 89.81 74 HIS A C 1
ATOM 561 O O . HIS A 1 74 ? 13.867 -2.204 -17.976 1.00 89.81 74 HIS A O 1
ATOM 567 N N . VAL A 1 75 ? 13.468 -3.122 -15.953 1.00 91.38 75 VAL A N 1
ATOM 568 C CA . VAL A 1 75 ? 14.774 -3.783 -15.810 1.00 91.38 75 VAL A CA 1
ATOM 569 C C . VAL A 1 75 ? 14.959 -4.865 -16.875 1.00 91.38 75 VAL A C 1
ATOM 571 O O . VAL A 1 75 ? 15.962 -4.853 -17.582 1.00 91.38 75 VAL A O 1
ATOM 574 N N . SER A 1 76 ? 13.978 -5.752 -17.062 1.00 92.00 76 SER A N 1
ATOM 575 C CA . SER A 1 76 ? 14.021 -6.807 -18.078 1.00 92.00 76 SER A CA 1
ATOM 576 C C . SER A 1 76 ? 14.179 -6.234 -19.482 1.00 92.00 76 SER A C 1
ATOM 578 O O . SER A 1 76 ? 14.994 -6.738 -20.246 1.00 92.00 76 SER A O 1
ATOM 580 N N . ARG A 1 77 ? 13.465 -5.155 -19.829 1.00 92.25 77 ARG A N 1
ATOM 581 C CA . ARG A 1 77 ? 13.634 -4.494 -21.133 1.00 92.25 77 ARG A CA 1
ATOM 582 C C . ARG A 1 77 ? 15.023 -3.889 -21.300 1.00 92.25 77 ARG A C 1
ATOM 584 O O . ARG A 1 77 ? 15.633 -4.085 -22.344 1.00 92.25 77 ARG A O 1
ATOM 591 N N . ALA A 1 78 ? 15.528 -3.204 -20.274 1.00 90.19 78 ALA A N 1
ATOM 592 C CA . ALA A 1 78 ? 16.864 -2.616 -20.299 1.00 90.19 78 ALA A CA 1
ATOM 593 C C . ALA A 1 78 ? 17.969 -3.673 -20.462 1.00 90.19 78 ALA A C 1
ATOM 595 O O . ALA A 1 78 ? 18.946 -3.414 -21.149 1.00 90.19 78 ALA A O 1
ATOM 596 N N . TYR A 1 79 ? 17.805 -4.864 -19.876 1.00 92.50 79 TYR A N 1
ATOM 597 C CA . TYR A 1 79 ? 18.742 -5.984 -20.037 1.00 92.50 79 TYR A CA 1
ATOM 598 C C . TYR A 1 79 ? 18.640 -6.711 -21.383 1.00 92.50 79 TYR A C 1
ATOM 600 O O . TYR A 1 79 ? 19.525 -7.496 -21.701 1.00 92.50 79 TYR A O 1
ATOM 608 N N . ASN A 1 80 ? 17.583 -6.473 -22.162 1.00 91.62 80 ASN A N 1
ATOM 609 C CA . ASN A 1 80 ? 17.376 -7.079 -23.483 1.00 91.62 80 ASN A CA 1
ATOM 610 C C . ASN A 1 80 ? 17.455 -6.040 -24.618 1.00 91.62 80 ASN A C 1
ATOM 612 O O . ASN A 1 80 ? 16.917 -6.278 -25.696 1.00 91.62 80 ASN A O 1
ATOM 616 N N . ASP A 1 81 ? 18.053 -4.868 -24.361 1.00 90.81 81 ASP A N 1
ATOM 617 C CA . ASP A 1 81 ? 18.188 -3.754 -25.315 1.00 90.81 81 ASP A CA 1
ATOM 618 C C . ASP A 1 81 ? 16.866 -3.323 -25.981 1.00 90.81 81 ASP A C 1
ATOM 620 O O . ASP A 1 81 ? 16.834 -2.737 -27.066 1.00 90.81 81 ASP A O 1
ATOM 624 N N . LEU A 1 82 ? 15.740 -3.586 -25.312 1.00 86.31 82 LEU A N 1
ATOM 625 C CA . LEU A 1 82 ? 14.425 -3.206 -25.803 1.00 86.31 82 LEU A CA 1
ATOM 626 C C . LEU A 1 82 ? 14.204 -1.704 -25.575 1.00 86.31 82 LEU A C 1
ATOM 628 O O . LEU A 1 82 ? 14.592 -1.166 -24.530 1.00 86.31 82 LEU A O 1
ATOM 632 N N . PRO A 1 83 ? 13.517 -1.005 -26.500 1.00 83.25 83 PRO A N 1
ATOM 633 C CA . PRO A 1 83 ? 13.257 0.419 -26.346 1.00 83.25 83 PRO A CA 1
ATOM 634 C C . PRO A 1 83 ? 12.485 0.678 -25.052 1.00 83.25 83 PRO A C 1
ATOM 636 O O . PRO A 1 83 ? 11.637 -0.126 -24.635 1.00 83.25 83 PRO A O 1
ATOM 639 N N . ARG A 1 84 ? 12.758 1.815 -24.406 1.00 74.88 84 ARG A N 1
ATOM 640 C CA . ARG A 1 84 ? 11.986 2.234 -23.233 1.00 74.88 84 ARG A CA 1
ATOM 641 C C . ARG A 1 84 ? 10.514 2.292 -23.620 1.00 74.88 84 ARG A C 1
ATOM 643 O O . ARG A 1 84 ? 10.171 2.791 -24.687 1.00 74.88 84 ARG A O 1
ATOM 650 N N . LEU A 1 85 ? 9.655 1.765 -22.751 1.00 71.62 85 LEU A N 1
ATOM 651 C CA . LEU A 1 85 ? 8.224 1.986 -22.895 1.00 71.62 85 LEU A CA 1
ATOM 652 C C . LEU A 1 85 ? 8.015 3.499 -22.819 1.00 71.62 85 LEU A C 1
ATOM 654 O O . LEU A 1 85 ? 8.291 4.100 -21.782 1.00 71.62 85 LEU A O 1
ATOM 658 N N . GLU A 1 86 ? 7.608 4.113 -23.928 1.00 56.97 86 GLU A N 1
ATOM 659 C CA . GLU A 1 86 ? 7.158 5.498 -23.910 1.00 56.97 86 GLU A CA 1
ATOM 660 C C . GLU A 1 86 ? 6.000 5.578 -22.913 1.00 56.97 86 GLU A C 1
ATOM 662 O O . GLU A 1 86 ? 5.001 4.863 -23.056 1.00 56.97 86 GLU A O 1
ATOM 667 N N . GLU A 1 87 ? 6.112 6.449 -21.909 1.00 49.62 87 GLU A N 1
ATOM 668 C CA . GLU A 1 87 ? 4.929 6.978 -21.239 1.00 49.62 87 GLU A CA 1
ATOM 669 C C . GLU A 1 87 ? 4.159 7.771 -22.296 1.00 49.62 87 GLU A C 1
ATOM 671 O O . GLU A 1 87 ? 4.331 8.979 -22.450 1.00 49.62 87 GLU A O 1
ATOM 676 N N . ARG A 1 88 ? 3.339 7.086 -23.098 1.00 39.62 88 ARG A N 1
ATOM 677 C CA . ARG A 1 88 ? 2.364 7.763 -23.943 1.00 39.62 88 ARG A CA 1
ATOM 678 C C . ARG A 1 88 ? 1.353 8.403 -23.005 1.00 39.62 88 ARG A C 1
ATOM 680 O O . ARG A 1 88 ? 0.397 7.767 -22.574 1.00 39.62 88 ARG A O 1
ATOM 687 N N . ALA A 1 89 ? 1.601 9.669 -22.690 1.00 36.94 89 ALA A N 1
ATOM 688 C CA . ALA A 1 89 ? 0.707 10.534 -21.937 1.00 36.94 89 ALA A CA 1
ATOM 689 C C . ALA A 1 89 ? -0.606 10.838 -22.690 1.00 36.94 89 ALA A C 1
ATOM 691 O O . ALA A 1 89 ? -1.452 11.547 -22.157 1.00 36.94 89 ALA A O 1
ATOM 692 N N . GLU A 1 90 ? -0.832 10.292 -23.891 1.00 33.72 90 GLU A N 1
ATOM 693 C CA . GLU A 1 90 ? -2.036 10.563 -24.669 1.00 33.72 90 GLU A CA 1
ATOM 694 C C . GLU A 1 90 ? -2.685 9.306 -25.261 1.00 33.72 90 GLU A C 1
ATOM 696 O O . GLU A 1 90 ? -2.042 8.388 -25.769 1.00 33.72 90 GLU A O 1
ATOM 701 N N . VAL A 1 91 ? -4.021 9.354 -25.218 1.00 30.89 91 VAL A N 1
ATOM 702 C CA . VAL A 1 91 ? -5.026 8.417 -25.743 1.00 30.89 91 VAL A CA 1
ATOM 703 C C . VAL A 1 91 ? -5.348 7.193 -24.874 1.00 30.89 91 VAL A C 1
ATOM 705 O O . VAL A 1 91 ? -5.382 6.049 -25.321 1.00 30.89 91 VAL A O 1
ATOM 708 N N . ALA A 1 92 ? -5.804 7.459 -23.649 1.00 31.33 92 ALA A N 1
ATOM 709 C CA . ALA A 1 92 ? -6.886 6.668 -23.060 1.00 31.33 92 ALA A CA 1
ATOM 710 C C . ALA A 1 92 ? -8.253 7.140 -23.608 1.00 31.33 92 ALA A C 1
ATOM 712 O O . ALA A 1 92 ? -9.083 7.667 -22.872 1.00 31.33 92 ALA A O 1
ATOM 713 N N . GLN A 1 93 ? -8.510 6.960 -24.907 1.00 31.20 93 GLN A N 1
ATOM 714 C CA . GLN A 1 93 ? -9.883 6.935 -25.423 1.00 31.20 93 GLN A CA 1
ATOM 715 C C . GLN A 1 93 ? -10.173 5.531 -25.957 1.00 31.20 93 GLN A C 1
ATOM 717 O O . GLN A 1 93 ? -9.666 5.160 -27.016 1.00 31.20 93 GLN A O 1
ATOM 722 N N . PRO A 1 94 ? -10.970 4.712 -25.244 1.00 31.02 94 PRO A N 1
ATOM 723 C CA . PRO A 1 94 ? -11.383 3.421 -25.760 1.00 31.02 94 PRO A CA 1
ATOM 724 C C . PRO A 1 94 ? -12.339 3.648 -26.934 1.00 31.02 94 PRO A C 1
ATOM 726 O O . PRO A 1 94 ? -13.508 3.999 -26.750 1.00 31.02 94 PRO A O 1
ATOM 729 N N . HIS A 1 95 ? -11.847 3.438 -28.152 1.00 45.84 95 HIS A N 1
ATOM 730 C CA . HIS A 1 95 ? -12.713 3.257 -29.303 1.00 45.84 95 HIS A CA 1
ATOM 731 C C . HIS A 1 95 ? -13.506 1.951 -29.129 1.00 45.84 95 HIS A C 1
ATOM 733 O O . HIS A 1 95 ? -12.936 0.880 -28.952 1.00 45.84 95 HIS A O 1
ATOM 739 N N . ARG A 1 96 ? -14.831 2.087 -29.280 1.00 35.16 96 ARG A N 1
ATOM 740 C CA . ARG A 1 96 ? -15.878 1.054 -29.444 1.00 35.16 96 ARG A CA 1
ATOM 741 C C . ARG A 1 96 ? -16.577 0.538 -28.171 1.00 35.16 96 ARG A C 1
ATOM 743 O O . ARG A 1 96 ? -16.133 -0.360 -27.474 1.00 35.16 96 ARG A O 1
ATOM 750 N N . SER A 1 97 ? -17.739 1.163 -27.946 1.00 58.34 97 SER A N 1
ATOM 751 C CA . SER A 1 97 ? -19.094 0.583 -28.049 1.00 58.34 97 SER A CA 1
ATOM 752 C C . SER A 1 97 ? -19.455 -0.670 -27.224 1.00 58.34 97 SER A C 1
ATOM 754 O O . SER A 1 97 ? -18.801 -1.700 -27.277 1.00 58.34 97 SER A O 1
ATOM 756 N N . LEU A 1 98 ? -20.594 -0.559 -26.525 1.00 45.16 98 LEU A N 1
ATOM 757 C CA . LEU A 1 98 ? -21.413 -1.582 -25.839 1.00 45.16 98 LEU A CA 1
ATOM 758 C C . LEU A 1 98 ? -20.994 -2.126 -24.456 1.00 45.16 98 LEU A C 1
ATOM 760 O O . LEU A 1 98 ? -21.880 -2.504 -23.697 1.00 45.16 98 LEU A O 1
ATOM 764 N N . LEU A 1 99 ? -19.739 -2.008 -24.008 1.00 44.84 99 LEU A N 1
ATOM 765 C CA . LEU A 1 99 ? -19.347 -2.361 -22.616 1.00 44.84 99 LEU A CA 1
ATOM 766 C C . LEU A 1 99 ? -19.508 -1.210 -21.591 1.00 44.84 99 LEU A C 1
ATOM 768 O O . LEU A 1 99 ? -19.170 -1.332 -20.412 1.00 44.84 99 LEU A O 1
ATOM 772 N N . ARG A 1 100 ? -20.039 -0.063 -22.033 1.00 43.91 100 ARG A N 1
ATOM 773 C CA . ARG A 1 100 ? -20.077 1.214 -21.290 1.00 43.91 100 ARG A CA 1
ATOM 774 C C . ARG A 1 100 ? -21.098 1.257 -20.141 1.00 43.91 100 ARG A C 1
ATOM 776 O O . ARG A 1 100 ? -20.936 2.077 -19.240 1.00 43.91 100 ARG A O 1
ATOM 783 N N . ARG A 1 101 ? -22.121 0.391 -20.139 1.00 44.09 101 ARG A N 1
ATOM 784 C CA . ARG A 1 101 ? -23.166 0.377 -19.092 1.00 44.09 101 ARG A CA 1
ATOM 785 C C . ARG A 1 101 ? -22.837 -0.533 -17.904 1.00 44.09 101 ARG A C 1
ATOM 787 O O . ARG A 1 101 ? -23.033 -0.103 -16.774 1.00 44.09 101 ARG A O 1
ATOM 794 N N . LEU A 1 102 ? -22.212 -1.693 -18.120 1.00 43.19 102 LEU A N 1
ATOM 795 C CA . LEU A 1 102 ? -21.769 -2.569 -17.019 1.00 43.19 102 LEU A CA 1
ATOM 796 C C . LEU A 1 102 ? -20.576 -1.993 -16.236 1.00 43.19 102 LEU A C 1
ATOM 798 O O . LEU A 1 102 ? -20.456 -2.186 -15.031 1.00 43.19 102 LEU A O 1
ATOM 802 N N . ARG A 1 103 ? -19.735 -1.177 -16.882 1.00 45.12 103 ARG A N 1
ATOM 803 C CA . ARG A 1 103 ? -18.597 -0.503 -16.235 1.00 45.12 103 ARG A CA 1
ATOM 804 C C . ARG A 1 103 ? -19.007 0.645 -15.307 1.00 45.12 103 ARG A C 1
ATOM 806 O O . ARG A 1 103 ? -18.155 1.230 -14.661 1.00 45.12 103 ARG A O 1
ATOM 813 N N . SER A 1 104 ? -20.280 1.038 -15.259 1.00 42.84 104 SER A N 1
ATOM 814 C CA . SER A 1 104 ? -20.711 2.244 -14.541 1.00 42.84 104 SER A CA 1
ATOM 815 C C . SER A 1 104 ? -20.642 2.131 -13.019 1.00 42.84 104 SER A C 1
ATOM 817 O O . SER A 1 104 ? -20.381 3.134 -12.368 1.00 42.84 104 SER A O 1
ATOM 819 N N . MET A 1 105 ? -20.795 0.927 -12.468 1.00 36.81 105 MET A N 1
ATOM 820 C CA . MET A 1 105 ? -20.691 0.693 -11.022 1.00 36.81 105 MET A CA 1
ATOM 821 C C . MET A 1 105 ? -19.244 0.385 -10.601 1.00 36.81 105 MET A C 1
ATOM 823 O O . MET A 1 105 ? -18.784 0.873 -9.578 1.00 36.81 105 MET A O 1
ATOM 827 N N . ALA A 1 106 ? -18.467 -0.285 -11.460 1.00 41.03 106 ALA A N 1
ATOM 828 C CA . ALA A 1 106 ? -17.025 -0.503 -11.271 1.00 41.03 106 ALA A CA 1
ATOM 829 C C . ALA A 1 106 ? -16.149 0.738 -11.571 1.00 41.03 106 ALA A C 1
ATOM 831 O O . ALA A 1 106 ? -14.933 0.696 -11.405 1.00 41.03 106 ALA A O 1
ATOM 832 N N . ARG A 1 107 ? -16.743 1.840 -12.053 1.00 43.56 107 ARG A N 1
ATOM 833 C CA . ARG A 1 107 ? -16.050 3.110 -12.344 1.00 43.56 107 ARG A CA 1
ATOM 834 C C . ARG A 1 107 ? -16.005 4.075 -11.164 1.00 43.56 107 ARG A C 1
ATOM 836 O O . ARG A 1 107 ? -15.270 5.051 -11.255 1.00 43.56 107 ARG A O 1
ATOM 843 N N . PHE A 1 108 ? -16.754 3.825 -10.091 1.00 42.41 108 PHE A N 1
ATOM 844 C CA . PHE A 1 108 ? -16.706 4.697 -8.915 1.00 42.41 108 PHE A CA 1
ATOM 845 C C . PHE A 1 108 ? -15.478 4.423 -8.032 1.00 42.41 108 PHE A C 1
ATOM 847 O O . PHE A 1 108 ? -15.052 5.299 -7.291 1.00 42.41 108 PHE A O 1
ATOM 854 N N . PHE A 1 109 ? -14.853 3.250 -8.180 1.00 44.12 109 PHE A N 1
ATOM 855 C CA . PHE A 1 109 ? -13.569 2.929 -7.567 1.00 44.12 109 PHE A CA 1
ATOM 856 C C . PHE A 1 109 ? -12.727 2.107 -8.550 1.00 44.12 109 PHE A C 1
ATOM 858 O O . PHE A 1 109 ? -12.998 0.921 -8.748 1.00 44.12 109 PHE A O 1
ATOM 865 N N . PRO A 1 110 ? -11.719 2.687 -9.222 1.00 51.09 110 PRO A N 1
ATOM 866 C CA . PRO A 1 110 ? -10.729 1.873 -9.906 1.00 51.09 110 PRO A CA 1
ATOM 867 C C . PRO A 1 110 ? -9.997 1.031 -8.851 1.00 51.09 110 PRO A C 1
ATOM 869 O O . PRO A 1 110 ? -9.093 1.522 -8.190 1.00 51.09 110 PRO A O 1
ATOM 872 N N . PHE A 1 111 ? -10.390 -0.236 -8.685 1.00 52.41 111 PHE A N 1
ATOM 873 C CA . PHE A 1 111 ? -9.834 -1.155 -7.678 1.00 52.41 111 PHE A CA 1
ATOM 874 C C . PHE A 1 111 ? -8.304 -1.306 -7.767 1.00 52.41 111 PHE A C 1
ATOM 876 O O . PHE A 1 111 ? -7.652 -1.516 -6.753 1.00 52.41 111 PHE A O 1
ATOM 883 N N . HIS A 1 112 ? -7.711 -1.106 -8.953 1.00 52.97 112 HIS A N 1
ATOM 884 C CA . HIS A 1 112 ? -6.251 -1.068 -9.122 1.00 52.97 112 HIS A CA 1
ATOM 885 C C . HIS A 1 112 ? -5.596 0.136 -8.426 1.00 52.97 112 HIS A C 1
ATOM 887 O O . HIS A 1 112 ? -4.437 0.076 -8.033 1.00 52.97 112 HIS A O 1
ATOM 893 N N . ARG A 1 113 ? -6.338 1.239 -8.292 1.00 60.38 113 ARG A N 1
ATOM 894 C CA . ARG A 1 113 ? -5.860 2.521 -7.780 1.00 60.38 113 ARG A CA 1
ATOM 895 C C . ARG A 1 113 ? -5.927 2.597 -6.258 1.00 60.38 113 ARG A C 1
ATOM 897 O O . ARG A 1 113 ? -5.276 3.451 -5.683 1.00 60.38 113 ARG A O 1
ATOM 904 N N . ALA A 1 114 ? -6.663 1.693 -5.608 1.00 59.47 114 ALA A N 1
ATOM 905 C CA . ALA A 1 114 ? -6.779 1.642 -4.149 1.00 59.47 114 ALA A CA 1
ATOM 906 C C . ALA A 1 114 ? -5.429 1.435 -3.436 1.00 59.47 114 ALA A C 1
ATOM 908 O O . ALA A 1 114 ? -5.311 1.764 -2.262 1.00 59.47 114 ALA A O 1
ATOM 909 N N . TYR A 1 115 ? -4.418 0.920 -4.143 1.00 68.44 115 TYR A N 1
ATOM 910 C CA . TYR A 1 115 ? -3.067 0.710 -3.616 1.00 68.44 115 TYR A CA 1
ATOM 911 C C . TYR A 1 115 ? -2.115 1.886 -3.837 1.00 68.44 115 TYR A C 1
ATOM 913 O O . TYR A 1 115 ? -0.975 1.823 -3.389 1.00 68.44 115 TYR A O 1
ATOM 921 N N . HIS A 1 116 ? -2.554 2.953 -4.507 1.00 79.50 116 HIS A N 1
ATOM 922 C CA . HIS A 1 116 ? -1.785 4.189 -4.549 1.00 79.50 116 HIS A CA 1
ATOM 923 C C . HIS A 1 116 ? -1.915 4.948 -3.230 1.00 79.50 116 HIS A C 1
ATOM 925 O O . HIS A 1 116 ? -2.952 4.907 -2.564 1.00 79.50 116 HIS A O 1
ATOM 931 N N . SER A 1 117 ? -0.843 5.651 -2.851 1.00 75.62 117 SER A N 1
ATOM 932 C CA . SER A 1 117 ? -0.742 6.246 -1.511 1.00 75.62 117 SER A CA 1
ATOM 933 C C . SER A 1 117 ? -1.895 7.209 -1.192 1.00 75.62 117 SER A C 1
ATOM 935 O O . SER A 1 117 ? -2.396 7.229 -0.067 1.00 75.62 117 SER A O 1
ATOM 937 N N . VAL A 1 118 ? -2.332 8.012 -2.168 1.00 81.00 118 VAL A N 1
ATOM 938 C CA . VAL A 1 118 ? -3.381 9.029 -1.973 1.00 81.00 118 VAL A CA 1
ATOM 939 C C . VAL A 1 118 ? -4.741 8.368 -1.757 1.00 81.00 118 VAL A C 1
ATOM 941 O O . VAL A 1 118 ? -5.472 8.699 -0.832 1.00 81.00 118 VAL A O 1
ATOM 944 N N . GLU A 1 119 ? -5.082 7.392 -2.581 1.00 85.69 119 GLU A N 1
ATOM 945 C CA . GLU A 1 119 ? -6.351 6.683 -2.525 1.00 85.69 119 GLU A CA 1
ATOM 946 C C . GLU A 1 119 ? -6.442 5.834 -1.257 1.00 85.69 119 GLU A C 1
ATOM 948 O O . GLU A 1 119 ? -7.483 5.828 -0.602 1.00 85.69 119 GLU A O 1
ATOM 953 N N . LEU A 1 120 ? -5.345 5.179 -0.866 1.00 87.94 120 LEU A N 1
ATOM 954 C CA . LEU A 1 120 ? -5.284 4.387 0.358 1.00 87.94 120 LEU A CA 1
ATOM 955 C C . LEU A 1 120 ? -5.434 5.256 1.614 1.00 87.94 120 LEU A C 1
ATOM 957 O O . LEU A 1 120 ? -6.126 4.866 2.552 1.00 87.94 120 LEU A O 1
ATOM 961 N N . THR A 1 121 ? -4.837 6.451 1.629 1.00 90.44 121 THR A N 1
ATOM 962 C CA . THR A 1 121 ? -4.998 7.399 2.747 1.00 90.44 121 THR A CA 1
ATOM 963 C C . THR A 1 121 ? -6.394 8.023 2.789 1.00 90.44 121 THR A C 1
ATOM 965 O O . THR A 1 121 ? -6.937 8.202 3.877 1.00 90.44 121 THR A O 1
ATOM 968 N N . LEU A 1 122 ? -7.033 8.274 1.640 1.00 91.06 122 LEU A N 1
ATOM 969 C CA . LEU A 1 122 ? -8.443 8.683 1.586 1.00 91.06 122 LEU A CA 1
ATOM 970 C C . LEU A 1 122 ? -9.384 7.570 2.068 1.00 91.06 122 LEU A C 1
ATOM 972 O O . LEU A 1 122 ? -10.314 7.844 2.823 1.00 91.06 122 LEU A O 1
ATOM 976 N N . LEU A 1 123 ? -9.134 6.315 1.687 1.00 92.00 123 LEU A N 1
ATOM 977 C CA . LEU A 1 123 ? -9.870 5.160 2.209 1.00 92.00 123 LEU A CA 1
ATOM 978 C C . LEU A 1 123 ? -9.694 5.018 3.724 1.00 92.00 123 LEU A C 1
ATOM 980 O O . LEU A 1 123 ? -10.673 4.793 4.431 1.00 92.00 123 LEU A O 1
ATOM 984 N N . ALA A 1 124 ? -8.469 5.197 4.224 1.00 94.69 124 ALA A N 1
ATOM 985 C CA . ALA A 1 124 ? -8.181 5.198 5.654 1.00 94.69 124 ALA A CA 1
ATOM 986 C C . ALA A 1 124 ? -8.945 6.313 6.387 1.00 94.69 124 ALA A C 1
ATOM 988 O O . ALA A 1 124 ? -9.498 6.070 7.456 1.00 94.69 124 ALA A O 1
ATOM 989 N N . LEU A 1 125 ? -9.029 7.512 5.797 1.00 95.00 125 LEU A N 1
ATOM 990 C CA . LEU A 1 125 ? -9.813 8.622 6.339 1.00 95.00 125 LEU A CA 1
ATOM 991 C C . LEU A 1 125 ? -11.310 8.285 6.395 1.00 95.00 125 LEU A C 1
ATOM 993 O O . LEU A 1 125 ? -11.944 8.501 7.424 1.00 95.00 125 LEU A O 1
ATOM 997 N N . VAL A 1 126 ? -11.871 7.722 5.321 1.00 95.25 126 VAL A N 1
ATOM 998 C CA . VAL A 1 126 ? -13.277 7.282 5.291 1.00 95.25 126 VAL A CA 1
ATOM 999 C C . VAL A 1 126 ? -13.539 6.215 6.355 1.00 95.25 126 VAL A C 1
ATOM 1001 O O . VAL A 1 126 ? -14.538 6.300 7.068 1.00 95.25 126 VAL A O 1
ATOM 1004 N N . ALA A 1 127 ? -12.636 5.244 6.505 1.00 96.31 127 ALA A N 1
ATOM 1005 C CA . ALA A 1 127 ? -12.751 4.222 7.539 1.00 96.31 127 ALA A CA 1
ATOM 1006 C C . ALA A 1 127 ? -12.680 4.818 8.950 1.00 96.31 127 ALA A C 1
ATOM 1008 O O . ALA A 1 127 ? -13.489 4.455 9.794 1.00 96.31 127 ALA A O 1
ATOM 1009 N N . ALA A 1 128 ? -11.788 5.784 9.188 1.00 96.50 128 ALA A N 1
ATOM 1010 C CA . ALA A 1 128 ? -11.684 6.470 10.472 1.00 96.50 128 ALA A CA 1
ATOM 1011 C C . ALA A 1 128 ? -12.953 7.266 10.823 1.00 96.50 128 ALA A C 1
ATOM 1013 O O . ALA A 1 128 ? -13.384 7.248 11.974 1.00 96.50 128 ALA A O 1
ATOM 1014 N N . VAL A 1 129 ? -13.579 7.929 9.843 1.00 97.81 129 VAL A N 1
ATOM 1015 C CA . VAL A 1 129 ? -14.885 8.585 10.035 1.00 97.81 129 VAL A CA 1
ATOM 1016 C C . VAL A 1 129 ? -15.970 7.551 10.343 1.00 97.81 129 VAL A C 1
ATOM 1018 O O . VAL A 1 129 ? -16.780 7.771 11.237 1.00 97.81 129 VAL A O 1
ATOM 1021 N N . GLY A 1 130 ? -15.971 6.416 9.640 1.00 97.56 130 GLY A N 1
ATOM 1022 C CA . GLY A 1 130 ? -16.902 5.317 9.893 1.00 97.56 130 GLY A CA 1
ATOM 1023 C C . GLY A 1 130 ? -16.772 4.739 11.304 1.00 97.56 130 GLY A C 1
ATOM 1024 O O . GLY A 1 130 ? -17.772 4.641 12.005 1.00 97.56 130 GLY A O 1
ATOM 1025 N N . ASP A 1 131 ? -15.546 4.442 11.738 1.00 97.94 131 ASP A N 1
ATOM 1026 C CA . ASP A 1 131 ? -15.233 3.967 13.093 1.00 97.94 131 ASP A CA 1
ATOM 1027 C C . ASP A 1 131 ? -15.709 4.959 14.171 1.00 97.94 131 ASP A C 1
ATOM 1029 O O . ASP A 1 131 ? -16.258 4.570 15.200 1.00 97.94 131 ASP A O 1
ATOM 1033 N N . ALA A 1 132 ? -15.534 6.266 13.935 1.00 97.44 132 ALA A N 1
ATOM 1034 C CA . ALA A 1 132 ? -15.991 7.302 14.861 1.00 97.44 132 ALA A CA 1
ATOM 1035 C C . ALA A 1 132 ? -17.526 7.342 14.999 1.00 97.44 132 ALA A C 1
ATOM 1037 O O . ALA A 1 132 ? -18.032 7.738 16.047 1.00 97.44 132 ALA A O 1
ATOM 1038 N N . ILE A 1 133 ? -18.263 6.927 13.962 1.00 97.38 133 ILE A N 1
ATOM 1039 C CA . ILE A 1 133 ? -19.730 6.832 13.973 1.00 97.38 133 ILE A CA 1
ATOM 1040 C C . ILE A 1 133 ? -20.193 5.527 14.638 1.00 97.38 133 ILE A C 1
ATOM 1042 O O . ILE A 1 133 ? -21.165 5.547 15.389 1.00 97.38 133 ILE A O 1
ATOM 1046 N N . THR A 1 134 ? -19.530 4.396 14.366 1.00 96.25 134 THR A N 1
ATOM 1047 C CA . THR A 1 134 ? -19.905 3.087 14.935 1.00 96.25 134 THR A CA 1
ATOM 1048 C C . THR A 1 134 ? -19.456 2.915 16.384 1.00 96.25 134 THR A C 1
ATOM 1050 O O . THR A 1 134 ? -20.042 2.113 17.108 1.00 96.25 134 THR A O 1
ATOM 1053 N N . GLY A 1 135 ? -18.448 3.676 16.820 1.00 96.00 135 GLY A N 1
ATOM 1054 C CA . GLY A 1 135 ? -17.853 3.565 18.152 1.00 96.00 135 GLY A CA 1
ATOM 1055 C C . GLY A 1 135 ? -16.906 2.371 18.302 1.00 96.00 135 GLY A C 1
ATOM 1056 O O . GLY A 1 135 ? -16.565 2.000 19.422 1.00 96.00 135 GLY A O 1
ATOM 1057 N N . ASP A 1 136 ? -16.484 1.759 17.194 1.00 95.81 136 ASP A N 1
ATOM 1058 C CA . ASP A 1 136 ? -15.574 0.615 17.168 1.00 95.81 136 ASP A CA 1
ATOM 1059 C C . ASP A 1 136 ? -14.639 0.658 15.943 1.00 95.81 136 ASP A C 1
ATOM 1061 O O . ASP A 1 136 ? -14.594 1.641 15.214 1.00 95.81 136 ASP A O 1
ATOM 1065 N N . LEU A 1 137 ? -13.852 -0.401 15.725 1.00 97.25 137 LEU A N 1
ATOM 1066 C CA . LEU A 1 137 ? -12.916 -0.512 14.592 1.00 97.25 137 LEU A CA 1
ATOM 1067 C C . LEU A 1 137 ? -13.472 -1.357 13.434 1.00 97.25 137 LEU A C 1
ATOM 1069 O O . LEU A 1 137 ? -12.699 -1.881 12.623 1.00 97.25 137 LEU A O 1
ATOM 1073 N N . ALA A 1 138 ? -14.789 -1.584 13.373 1.00 97.44 138 ALA A N 1
ATOM 1074 C CA . ALA A 1 138 ? -15.378 -2.486 12.387 1.00 97.44 138 ALA A CA 1
ATOM 1075 C C . ALA A 1 138 ? -15.147 -2.006 10.949 1.00 97.44 138 ALA A C 1
ATOM 1077 O O . ALA A 1 138 ? -14.874 -2.828 10.068 1.00 97.44 138 ALA A O 1
ATOM 1078 N N . VAL A 1 139 ? -15.194 -0.693 10.704 1.00 97.62 139 VAL A N 1
ATOM 1079 C CA . VAL A 1 139 ? -15.032 -0.132 9.357 1.00 97.62 139 VAL A CA 1
ATOM 1080 C C . VAL A 1 139 ? -13.576 -0.237 8.907 1.00 97.62 139 VAL A C 1
ATOM 1082 O O . VAL A 1 139 ? -13.312 -0.681 7.787 1.00 97.62 139 VAL A O 1
ATOM 1085 N N . THR A 1 140 ? -12.617 0.064 9.787 1.00 97.88 140 THR A N 1
ATOM 1086 C CA . THR A 1 140 ? -11.190 -0.168 9.505 1.00 97.88 140 THR A CA 1
ATOM 1087 C C . THR A 1 140 ? -10.896 -1.651 9.248 1.00 97.88 140 THR A C 1
ATOM 1089 O O . THR A 1 140 ? -10.192 -1.981 8.293 1.00 97.88 140 THR A O 1
ATOM 1092 N N . ARG A 1 141 ? -11.458 -2.573 10.040 1.00 98.31 141 ARG A N 1
ATOM 1093 C CA . ARG A 1 141 ? -11.278 -4.023 9.833 1.00 98.31 141 ARG A CA 1
ATOM 1094 C C . ARG A 1 141 ? -11.851 -4.485 8.497 1.00 98.31 141 ARG A C 1
ATOM 1096 O O . ARG A 1 141 ? -11.191 -5.236 7.781 1.00 98.31 141 ARG A O 1
ATOM 1103 N N . LEU A 1 142 ? -13.033 -3.993 8.126 1.00 97.81 142 LEU A N 1
ATOM 1104 C CA . LEU A 1 142 ? -13.635 -4.264 6.822 1.00 97.81 142 LEU A CA 1
ATOM 1105 C C . LEU A 1 142 ? -12.741 -3.769 5.677 1.00 97.81 142 LEU A C 1
ATOM 1107 O O . LEU A 1 142 ? -12.518 -4.508 4.717 1.00 97.81 142 LEU A O 1
ATOM 1111 N N . LEU A 1 143 ? -12.191 -2.556 5.790 1.00 96.94 143 LEU A N 1
ATOM 1112 C CA . LEU A 1 143 ? -11.244 -2.014 4.815 1.00 96.94 143 LEU A CA 1
ATOM 1113 C C . LEU A 1 143 ? -10.002 -2.907 4.686 1.00 96.94 143 LEU A C 1
ATOM 1115 O O . LEU A 1 143 ? -9.618 -3.256 3.572 1.00 96.94 143 LEU A O 1
ATOM 1119 N N . VAL A 1 144 ? -9.395 -3.316 5.804 1.00 97.81 144 VAL A N 1
ATOM 1120 C CA . VAL A 1 144 ? -8.212 -4.191 5.805 1.00 97.81 144 VAL A CA 1
ATOM 1121 C C . VAL A 1 144 ? -8.514 -5.539 5.141 1.00 97.81 144 VAL A C 1
ATOM 1123 O O . VAL A 1 144 ? -7.737 -5.984 4.297 1.00 97.81 144 VAL A O 1
ATOM 1126 N N . VAL A 1 145 ? -9.661 -6.162 5.435 1.00 97.75 145 VAL A N 1
ATOM 1127 C CA . VAL A 1 145 ? -10.085 -7.404 4.761 1.00 97.75 145 VAL A CA 1
ATOM 1128 C C . VAL A 1 145 ? -10.268 -7.184 3.258 1.00 97.75 145 VAL A C 1
ATOM 1130 O O . VAL A 1 145 ? -9.780 -7.981 2.456 1.00 97.75 145 VAL A O 1
ATOM 1133 N N . ALA A 1 146 ? -10.930 -6.095 2.857 1.00 94.81 146 ALA A N 1
ATOM 1134 C CA . ALA A 1 146 ? -11.138 -5.777 1.449 1.00 94.81 146 ALA A CA 1
ATOM 1135 C C . ALA A 1 146 ? -9.803 -5.594 0.707 1.00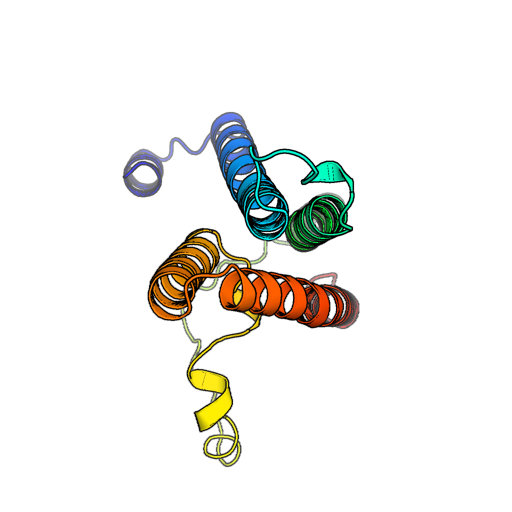 94.81 146 ALA A C 1
ATOM 1137 O O . ALA A 1 146 ? -9.617 -6.163 -0.370 1.00 94.81 146 ALA A O 1
ATOM 1138 N N . LEU A 1 147 ? -8.851 -4.863 1.295 1.00 94.94 147 LEU A N 1
ATOM 1139 C CA . LEU A 1 147 ? -7.504 -4.686 0.745 1.00 94.94 147 LEU A CA 1
ATOM 1140 C C . LEU A 1 147 ? -6.745 -6.017 0.645 1.00 94.94 147 LEU A C 1
ATOM 1142 O O . LEU A 1 147 ? -6.103 -6.286 -0.365 1.00 94.94 147 LEU A O 1
ATOM 1146 N N . ALA A 1 148 ? -6.848 -6.898 1.640 1.00 95.50 148 ALA A N 1
ATOM 1147 C CA . ALA A 1 148 ? -6.220 -8.215 1.555 1.00 95.50 148 ALA A CA 1
ATOM 1148 C C . ALA A 1 148 ? -6.779 -9.034 0.376 1.00 95.50 148 ALA A C 1
ATOM 1150 O O . ALA A 1 148 ? -6.021 -9.542 -0.449 1.00 95.50 148 ALA A O 1
ATOM 1151 N N . VAL A 1 149 ? -8.106 -9.112 0.237 1.00 94.00 149 VAL A N 1
ATOM 1152 C CA . VAL A 1 149 ? -8.756 -9.896 -0.828 1.00 94.00 149 VAL A CA 1
ATOM 1153 C C . VAL A 1 149 ? -8.463 -9.313 -2.211 1.00 94.00 149 VAL A C 1
ATOM 1155 O O . VAL A 1 149 ? -7.997 -10.021 -3.108 1.00 94.00 149 VAL A O 1
ATOM 1158 N N . PHE A 1 150 ? -8.698 -8.013 -2.404 1.00 89.12 150 PHE A N 1
ATOM 1159 C CA . PHE A 1 150 ? -8.477 -7.376 -3.702 1.00 89.12 150 PHE A CA 1
ATOM 1160 C C . PHE A 1 150 ? -6.999 -7.313 -4.076 1.00 89.12 150 PHE A C 1
ATOM 1162 O O . PHE A 1 150 ? -6.675 -7.277 -5.264 1.00 89.12 150 PHE A O 1
ATOM 1169 N N . GLY A 1 151 ? -6.096 -7.311 -3.099 1.00 89.94 151 GLY A N 1
ATOM 1170 C CA . GLY A 1 151 ? -4.668 -7.251 -3.357 1.00 89.94 151 GLY A CA 1
ATOM 1171 C C . GLY A 1 151 ? -4.184 -8.533 -4.027 1.00 89.94 151 GLY A C 1
ATOM 1172 O O . GLY A 1 151 ? -3.401 -8.466 -4.972 1.00 89.94 151 GLY A O 1
ATOM 1173 N N . VAL A 1 152 ? -4.706 -9.694 -3.607 1.00 91.25 152 VAL A N 1
ATOM 1174 C CA . VAL A 1 152 ? -4.339 -10.992 -4.197 1.00 91.25 152 VAL A CA 1
ATOM 1175 C C . VAL A 1 152 ? -4.776 -11.018 -5.655 1.0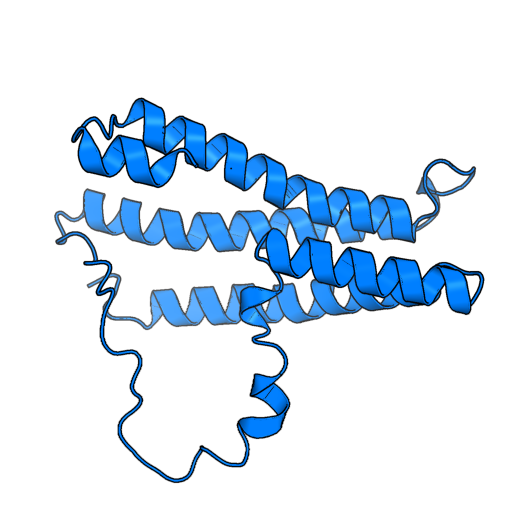0 91.25 152 VAL A C 1
ATOM 1177 O O . VAL A 1 152 ? -3.977 -11.316 -6.543 1.00 91.25 152 VAL A O 1
ATOM 1180 N N . VAL A 1 153 ? -6.025 -10.619 -5.910 1.00 88.94 153 VAL A N 1
ATOM 1181 C CA . VAL A 1 153 ? -6.577 -10.511 -7.267 1.00 88.94 153 VAL A CA 1
ATOM 1182 C C . VAL A 1 153 ? -5.744 -9.553 -8.122 1.00 88.94 153 VAL A C 1
ATOM 1184 O O . VAL A 1 153 ? -5.448 -9.856 -9.277 1.00 88.94 153 VAL A O 1
ATOM 1187 N N . THR A 1 154 ? -5.331 -8.419 -7.552 1.00 85.56 154 THR A N 1
ATOM 1188 C CA . THR A 1 154 ? -4.536 -7.404 -8.254 1.00 85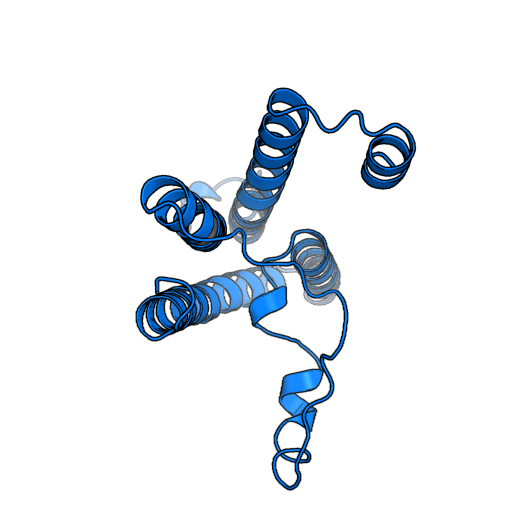.56 154 THR A CA 1
ATOM 1189 C C . THR A 1 154 ? -3.170 -7.947 -8.658 1.00 85.56 154 THR A C 1
ATOM 1191 O O . THR A 1 154 ? -2.804 -7.815 -9.821 1.00 85.56 154 THR A O 1
ATOM 1194 N N . ILE A 1 155 ? -2.443 -8.607 -7.752 1.00 89.25 155 ILE A N 1
ATOM 1195 C CA . ILE A 1 155 ? -1.116 -9.166 -8.052 1.00 89.25 155 ILE A CA 1
ATOM 1196 C C . ILE A 1 155 ? -1.203 -10.244 -9.123 1.00 89.25 155 ILE A C 1
ATOM 1198 O O . ILE A 1 155 ? -0.465 -10.190 -10.105 1.00 89.25 155 ILE A O 1
ATOM 1202 N N . VAL A 1 156 ? -2.110 -11.210 -8.955 1.00 89.00 156 VAL A N 1
ATOM 1203 C CA . VAL A 1 156 ? -2.255 -12.321 -9.904 1.00 89.00 156 VAL A CA 1
ATOM 1204 C C . VAL A 1 156 ? -2.656 -11.792 -11.279 1.00 89.00 156 VAL A C 1
ATOM 1206 O O . VAL A 1 156 ? -2.045 -12.153 -12.286 1.00 89.00 156 VAL A O 1
ATOM 1209 N N . GLY A 1 157 ? -3.640 -10.889 -11.330 1.00 86.94 157 GLY A N 1
ATOM 1210 C CA . GLY A 1 157 ? -4.085 -10.273 -12.576 1.00 86.94 157 GLY A CA 1
ATOM 1211 C C . GLY A 1 157 ? -2.993 -9.436 -13.242 1.00 86.94 157 GLY A C 1
ATOM 1212 O O . GLY A 1 157 ? -2.829 -9.492 -14.461 1.00 86.94 157 GLY A O 1
ATOM 1213 N N . HIS A 1 158 ? -2.214 -8.689 -12.460 1.00 85.88 158 HIS A N 1
ATOM 1214 C CA . HIS A 1 158 ? -1.125 -7.877 -12.983 1.00 85.88 158 HIS A CA 1
ATOM 1215 C C . HIS A 1 158 ? 0.020 -8.737 -13.525 1.00 85.88 158 HIS A C 1
ATOM 1217 O O . HIS A 1 158 ? 0.465 -8.508 -14.649 1.00 85.88 158 HIS A O 1
ATOM 1223 N N . LEU A 1 159 ? 0.434 -9.773 -12.793 1.00 89.19 159 LEU A N 1
ATOM 1224 C CA . LEU A 1 159 ? 1.451 -10.716 -13.250 1.00 89.19 159 LEU A CA 1
ATOM 1225 C C . LEU A 1 159 ? 1.022 -11.414 -14.548 1.00 89.19 159 LEU A C 1
ATOM 1227 O O . LEU A 1 159 ? 1.775 -11.422 -15.521 1.00 89.19 159 LEU A O 1
ATOM 1231 N N . ALA A 1 160 ? -0.208 -11.936 -14.602 1.00 87.62 160 ALA A N 1
ATOM 1232 C CA . ALA A 1 160 ? -0.747 -12.559 -15.811 1.00 87.62 160 ALA A CA 1
ATOM 1233 C C . ALA A 1 160 ? -0.789 -11.575 -16.995 1.00 87.62 160 ALA A C 1
ATOM 1235 O O . ALA A 1 160 ? -0.445 -11.934 -18.124 1.00 87.62 160 ALA A O 1
ATOM 1236 N N . SER A 1 161 ? -1.161 -10.317 -16.742 1.00 85.38 161 SER A N 1
ATOM 1237 C CA . SER A 1 161 ? -1.163 -9.248 -17.746 1.00 85.38 161 SER A CA 1
ATOM 1238 C C . SER A 1 161 ? 0.244 -8.940 -18.269 1.00 85.38 161 SER A C 1
ATOM 1240 O O . SER A 1 161 ? 0.431 -8.843 -19.478 1.00 85.38 161 SER A O 1
ATOM 1242 N N . ILE A 1 162 ? 1.256 -8.850 -17.397 1.00 86.88 162 ILE A N 1
ATOM 1243 C CA . ILE A 1 162 ? 2.652 -8.627 -17.806 1.00 86.88 162 ILE A CA 1
ATOM 1244 C C . ILE A 1 162 ? 3.145 -9.777 -18.690 1.00 86.88 162 ILE A C 1
ATOM 1246 O O . ILE A 1 162 ? 3.658 -9.529 -19.779 1.00 86.88 162 ILE A O 1
ATOM 1250 N N . LEU A 1 163 ? 2.954 -11.023 -18.247 1.00 87.75 163 LEU A N 1
ATOM 1251 C CA . LEU A 1 163 ? 3.453 -12.214 -18.943 1.00 87.75 163 LEU A CA 1
ATOM 1252 C C . LEU A 1 163 ? 2.770 -12.453 -20.297 1.00 87.75 163 LEU A C 1
ATOM 1254 O O . LEU A 1 163 ? 3.391 -12.974 -21.220 1.00 87.75 163 LEU A O 1
ATOM 1258 N N . SER A 1 164 ? 1.499 -12.068 -20.429 1.00 84.00 164 SER A N 1
ATOM 1259 C CA . SER A 1 164 ? 0.749 -12.175 -21.689 1.00 84.00 164 SER A CA 1
ATOM 1260 C C . SER A 1 164 ? 0.954 -10.982 -22.630 1.00 84.00 164 SER A C 1
ATOM 1262 O O . SER A 1 164 ? 0.562 -11.039 -23.797 1.00 84.00 164 SER A O 1
ATOM 1264 N N . SER A 1 165 ? 1.563 -9.896 -22.151 1.00 82.44 165 SER A N 1
ATOM 1265 C CA . SER A 1 165 ? 1.712 -8.657 -22.905 1.00 82.44 165 SER A CA 1
ATOM 1266 C C . SER A 1 165 ? 2.935 -8.662 -23.823 1.00 82.44 165 SER A C 1
ATOM 1268 O O . SER A 1 165 ? 3.989 -9.212 -23.511 1.00 82.44 165 SER A O 1
ATOM 1270 N N . SER A 1 166 ? 2.843 -7.910 -24.924 1.00 76.25 166 SER A N 1
ATOM 1271 C CA . SER A 1 166 ? 4.000 -7.530 -25.739 1.00 76.25 166 SER A CA 1
ATOM 1272 C C . SER A 1 166 ? 4.988 -6.612 -25.009 1.00 76.25 166 SER A C 1
ATOM 1274 O O . SER A 1 166 ? 6.016 -6.282 -25.574 1.00 76.25 166 SER A O 1
ATOM 1276 N N . ARG A 1 167 ? 4.719 -6.188 -23.763 1.00 74.44 167 ARG A N 1
ATOM 1277 C CA . ARG A 1 167 ? 5.649 -5.380 -22.948 1.00 74.44 167 ARG A CA 1
ATOM 1278 C C . ARG A 1 167 ? 6.994 -6.066 -22.697 1.00 74.44 167 ARG A C 1
ATOM 1280 O O . ARG A 1 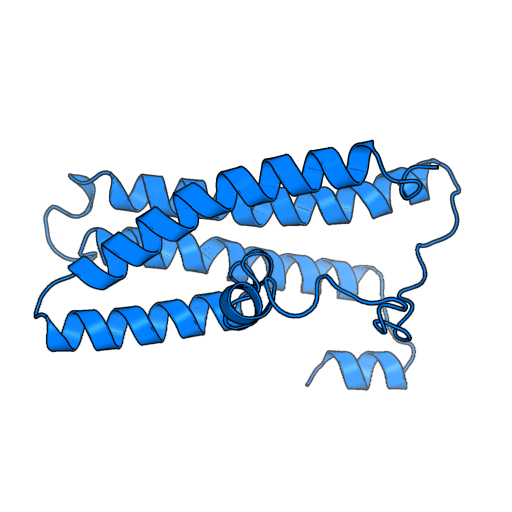167 ? 7.965 -5.365 -22.434 1.00 74.44 167 ARG A O 1
ATOM 1287 N N . LEU A 1 168 ? 7.057 -7.395 -22.760 1.00 78.62 168 LEU A N 1
ATOM 1288 C CA . LEU A 1 168 ? 8.300 -8.168 -22.633 1.00 78.62 168 LEU A CA 1
ATOM 1289 C C . LEU A 1 168 ? 8.849 -8.659 -23.985 1.00 78.62 168 LEU A C 1
ATOM 1291 O O . LEU A 1 168 ? 9.785 -9.452 -24.007 1.00 78.62 168 LEU A O 1
ATOM 1295 N N . ARG A 1 169 ? 8.261 -8.207 -25.097 1.00 71.69 169 ARG A N 1
ATOM 1296 C CA . ARG A 1 169 ? 8.738 -8.427 -26.466 1.00 71.69 169 ARG A CA 1
ATOM 1297 C C . ARG A 1 169 ? 9.120 -7.082 -27.096 1.00 71.69 169 ARG A C 1
ATOM 1299 O O . ARG A 1 169 ? 9.756 -7.128 -28.161 1.00 71.69 169 ARG A O 1
#

Foldseek 3Di:
DPVVVCVVVVVPDPVNVVVVCVVQLVLLLVLLLVLLLVLLVPPDPCSVVDCSNVLSNVLSVLLSVLVVLVVVLQVLCVVVVHDGDPPPVDDPPDPDDDPVVVCPVVVVDVLLCCSRNVNVVVQVVVQVVVCVVVVHNVSSVVVSVVSSVSSVVNSVVSVVPSVPDPSND

Secondary structure (DSSP, 8-state):
--HHHHHHHT---HHHHHHHHHHHHHHHHHHHHHHHHHHTTTTSTTGGGSSHHHHHHHHHHHHHHHHHHHHHHHHHHHHTTPPP-----S-------SSTTTHHHHTSS-TTGGGSHHHHHHHHHHHHHHHHHHTSSHHHHHHHHHHHHHHHHHHHHHHHHHHHSGGG-

Radius of gyration: 19.16 Å; chains: 1; bounding box: 44×35×55 Å

Sequence (169 aa):
SDGEVARWRRTTSAKGVFSDRVGHYTAEGLIPIALGLRAAGFPEAGWLDTPWPLVGALISVMVLYNKALNDMVHVSRAYNDLPRLEERAEVAQPHRSLLRRLRSMARFFPFHRAYHSVELTLLALVAAVGDAITGDLAVTRLLVVALAVFGVVTIVGHLASILSSSRLR